Protein AF-A0A6J0IXQ5-F1 (afdb_monomer_lite)

InterPro domains:
  IPR001609 Myosin head, motor domain-like [PF00063] (2-123)
  IPR001609 Myosin head, motor domain-like [PS51456] (1-124)
  IPR027417 P-loop containing nucleoside triphosphate hydrolase [SSF52540] (2-123)

Structure (mmCIF, N/CA/C/O backbone):
data_AF-A0A6J0IXQ5-F1
#
_entry.id   AF-A0A6J0IXQ5-F1
#
loop_
_atom_site.group_PDB
_atom_site.id
_atom_site.type_symbol
_atom_site.label_atom_id
_atom_site.label_alt_id
_atom_site.label_comp_id
_atom_site.label_asym_id
_atom_site.label_entity_id
_atom_site.label_seq_id
_atom_site.pdbx_PDB_ins_code
_atom_site.Cartn_x
_atom_site.Cartn_y
_atom_site.Cartn_z
_atom_site.occupancy
_atom_site.B_iso_or_equiv
_atom_site.auth_seq_id
_atom_site.auth_comp_id
_atom_site.auth_asym_id
_atom_site.auth_atom_id
_atom_site.pdbx_PDB_model_num
ATOM 1 N N . MET A 1 1 ? 11.356 -9.118 -1.295 1.00 66.75 1 MET A N 1
ATOM 2 C CA . MET A 1 1 ? 9.932 -9.395 -1.578 1.00 66.75 1 MET A CA 1
ATOM 3 C C . MET A 1 1 ? 9.763 -9.655 -3.065 1.00 66.75 1 MET A C 1
ATOM 5 O O . MET A 1 1 ? 10.365 -8.923 -3.837 1.00 66.75 1 MET A O 1
ATOM 9 N N . GLY A 1 2 ? 9.024 -10.689 -3.474 1.00 87.31 2 GLY A N 1
ATOM 10 C CA . GLY A 1 2 ? 8.726 -10.933 -4.896 1.00 87.31 2 GLY A CA 1
ATOM 11 C C . GLY A 1 2 ? 7.488 -10.158 -5.361 1.00 87.31 2 GLY A C 1
ATOM 12 O O . GLY A 1 2 ? 6.635 -9.847 -4.532 1.00 87.31 2 GLY A O 1
ATOM 13 N N . ILE A 1 3 ? 7.371 -9.892 -6.668 1.00 95.31 3 ILE A N 1
ATOM 14 C CA . ILE A 1 3 ? 6.243 -9.156 -7.281 1.00 95.31 3 ILE A CA 1
ATOM 15 C C . ILE A 1 3 ? 4.897 -9.762 -6.851 1.00 95.31 3 ILE A C 1
ATOM 17 O O . ILE A 1 3 ? 4.049 -9.051 -6.325 1.00 95.31 3 ILE A O 1
ATOM 21 N N . TYR A 1 4 ? 4.741 -11.087 -6.943 1.00 96.50 4 TYR A N 1
ATOM 22 C CA . TYR A 1 4 ? 3.495 -11.765 -6.563 1.00 96.50 4 TYR A CA 1
ATOM 23 C C . TYR A 1 4 ? 3.143 -11.648 -5.080 1.00 96.50 4 TYR A C 1
ATOM 25 O O . TYR A 1 4 ? 1.966 -11.576 -4.743 1.00 96.50 4 TYR A O 1
ATOM 33 N N . LYS A 1 5 ? 4.141 -11.581 -4.187 1.00 96.56 5 LYS A N 1
ATOM 34 C CA . LYS A 1 5 ? 3.877 -11.352 -2.760 1.00 96.56 5 LYS A CA 1
ATOM 35 C C . LYS A 1 5 ? 3.314 -9.952 -2.520 1.00 96.56 5 LYS A C 1
ATOM 37 O O . LYS A 1 5 ? 2.385 -9.816 -1.737 1.00 96.56 5 LYS A O 1
ATOM 42 N N . LEU A 1 6 ? 3.840 -8.935 -3.208 1.00 96.50 6 LEU A N 1
ATOM 43 C CA . LEU A 1 6 ? 3.349 -7.558 -3.093 1.00 96.50 6 LEU A CA 1
ATOM 44 C C . LEU A 1 6 ? 1.937 -7.414 -3.670 1.00 96.50 6 LEU A C 1
ATOM 46 O O . LEU A 1 6 ? 1.073 -6.830 -3.024 1.00 96.50 6 LEU A O 1
ATOM 50 N N . THR A 1 7 ? 1.675 -8.004 -4.838 1.00 97.12 7 THR A N 1
ATOM 51 C CA . THR A 1 7 ? 0.325 -8.035 -5.419 1.00 97.12 7 THR A CA 1
ATOM 52 C C . THR A 1 7 ? -0.659 -8.779 -4.512 1.00 97.12 7 THR A C 1
ATOM 54 O O . THR A 1 7 ? -1.748 -8.279 -4.255 1.00 97.12 7 THR A O 1
ATOM 57 N N . GLY A 1 8 ? -0.267 -9.934 -3.964 1.00 97.44 8 GLY A N 1
ATOM 58 C CA . GLY A 1 8 ? -1.088 -10.686 -3.012 1.00 97.44 8 GLY A CA 1
ATOM 59 C C . GLY A 1 8 ? -1.360 -9.916 -1.717 1.00 97.44 8 GLY A C 1
ATOM 60 O O . GLY A 1 8 ? -2.482 -9.922 -1.223 1.00 97.44 8 GLY A O 1
ATOM 61 N N . ALA A 1 9 ? -0.369 -9.185 -1.196 1.00 97.44 9 ALA A N 1
ATOM 62 C CA . ALA A 1 9 ? -0.557 -8.334 -0.023 1.00 97.44 9 ALA A CA 1
ATOM 63 C C . ALA A 1 9 ? -1.597 -7.230 -0.270 1.00 97.44 9 ALA A C 1
ATOM 65 O O . ALA A 1 9 ? -2.424 -6.979 0.600 1.00 97.44 9 ALA A O 1
ATOM 66 N N . ILE A 1 10 ? -1.600 -6.618 -1.462 1.00 97.44 10 ILE A N 1
ATOM 67 C CA . ILE A 1 10 ? -2.613 -5.625 -1.856 1.00 97.44 10 ILE A CA 1
ATOM 68 C C . ILE A 1 10 ? -4.021 -6.238 -1.868 1.00 97.44 10 ILE A C 1
ATOM 70 O O . ILE A 1 10 ? -4.957 -5.601 -1.387 1.00 97.44 10 ILE A O 1
ATOM 74 N N . LEU A 1 11 ? -4.176 -7.469 -2.369 1.00 97.44 11 LEU A N 1
ATOM 75 C CA . LEU A 1 11 ? -5.469 -8.165 -2.345 1.00 97.44 11 LEU A CA 1
ATOM 76 C C . LEU A 1 11 ? -5.965 -8.370 -0.908 1.00 97.44 11 LEU A C 1
ATOM 78 O O . LEU A 1 11 ? -7.117 -8.066 -0.612 1.00 97.44 11 LEU A O 1
ATOM 82 N N . HIS A 1 12 ? -5.088 -8.812 -0.004 1.00 97.88 12 HIS A N 1
ATOM 83 C CA . HIS A 1 12 ? -5.444 -8.979 1.406 1.00 97.88 12 HIS A CA 1
ATOM 84 C C . HIS A 1 12 ? -5.725 -7.648 2.110 1.00 97.88 12 HIS A C 1
ATOM 86 O O . HIS A 1 12 ? -6.650 -7.594 2.914 1.00 97.88 12 HIS A O 1
ATOM 92 N N . TYR A 1 13 ? -5.019 -6.557 1.775 1.00 96.25 13 TYR A N 1
ATOM 93 C CA . TYR A 1 13 ? -5.352 -5.220 2.283 1.00 96.25 13 TYR A CA 1
ATOM 94 C C . TYR A 1 13 ? -6.801 -4.834 1.980 1.00 96.25 13 TYR A C 1
ATOM 96 O O . TYR A 1 13 ? -7.485 -4.332 2.869 1.00 96.25 13 TYR A O 1
ATOM 104 N N . GLY A 1 14 ? -7.293 -5.119 0.770 1.00 93.44 14 GLY A N 1
ATOM 105 C CA . GLY A 1 14 ? -8.683 -4.842 0.391 1.00 93.44 14 GLY A CA 1
ATOM 106 C C . GLY A 1 14 ? -9.730 -5.613 1.204 1.00 93.44 14 GLY A C 1
ATOM 107 O O . GLY A 1 14 ? -10.872 -5.173 1.285 1.00 93.44 14 GLY A O 1
ATOM 108 N N . ASN A 1 15 ? -9.341 -6.723 1.838 1.00 96.56 15 ASN A N 1
ATOM 109 C CA . ASN A 1 15 ? -10.242 -7.587 2.601 1.00 96.56 15 ASN A CA 1
ATOM 110 C C . ASN A 1 15 ? -10.170 -7.373 4.120 1.00 96.56 15 ASN A C 1
ATOM 112 O O . ASN A 1 15 ? -10.916 -8.027 4.854 1.00 96.56 15 ASN A O 1
ATOM 116 N N . ILE A 1 16 ? -9.296 -6.490 4.620 1.00 97.50 16 ILE A N 1
ATOM 117 C CA . ILE A 1 16 ? -9.234 -6.197 6.057 1.00 97.50 16 ILE A CA 1
ATOM 118 C C . ILE A 1 16 ? -10.506 -5.454 6.466 1.00 97.50 16 ILE A C 1
ATOM 120 O O . ILE A 1 16 ? -10.842 -4.405 5.912 1.00 97.50 16 ILE A O 1
ATOM 124 N N . LYS A 1 17 ? -11.201 -6.000 7.462 1.00 97.19 17 LYS A N 1
ATOM 125 C CA . LYS A 1 17 ? -12.446 -5.442 7.983 1.00 97.19 17 LYS A CA 1
ATOM 126 C C . LYS A 1 17 ? -12.198 -4.675 9.270 1.00 97.19 17 LYS A C 1
ATOM 128 O O . LYS A 1 17 ? -11.401 -5.079 10.117 1.00 97.19 17 LYS A O 1
ATOM 133 N N . PHE A 1 18 ? -12.928 -3.581 9.413 1.00 98.00 18 PHE A N 1
ATOM 134 C CA . PHE A 1 18 ? -12.930 -2.744 10.599 1.00 98.00 18 PHE A CA 1
ATOM 135 C C . PHE A 1 18 ? -14.370 -2.471 11.000 1.00 98.00 18 PHE A C 1
ATOM 137 O O . PHE A 1 18 ? -15.268 -2.442 10.159 1.00 98.00 18 PHE A O 1
ATOM 144 N N . LYS A 1 19 ? -14.582 -2.249 12.291 1.00 97.62 19 LYS A N 1
ATOM 145 C CA . LYS A 1 19 ? -15.874 -1.852 12.846 1.00 97.62 19 LYS A CA 1
ATOM 146 C C . LYS A 1 19 ? -15.696 -0.701 13.814 1.00 97.62 19 LYS A C 1
ATOM 148 O O . LYS A 1 19 ? -14.606 -0.468 14.330 1.00 97.62 19 LYS A O 1
ATOM 153 N N . GLN A 1 20 ? -16.775 0.028 14.050 1.00 97.62 20 GLN A N 1
ATOM 154 C CA . GLN A 1 20 ? -16.789 1.079 15.051 1.00 97.62 20 GLN A CA 1
ATOM 155 C C . GLN A 1 20 ? -16.862 0.451 16.444 1.00 97.62 20 GLN A C 1
ATOM 157 O O . GLN A 1 20 ? -17.668 -0.451 16.686 1.00 97.62 20 GLN A O 1
ATOM 162 N N . LYS A 1 21 ? -16.047 0.953 17.369 1.00 94.12 21 LYS A N 1
ATOM 163 C CA . LYS A 1 21 ? -16.118 0.564 18.773 1.00 94.12 21 LYS A CA 1
ATOM 164 C C . LYS A 1 21 ? -17.472 0.939 19.386 1.00 94.12 21 LYS A C 1
ATOM 166 O O . LYS A 1 21 ? -17.985 2.030 19.128 1.00 94.12 21 LYS A O 1
ATOM 171 N N . PRO A 1 22 ? -18.051 0.102 20.264 1.00 91.62 22 PRO A N 1
ATOM 172 C CA . PRO A 1 22 ? -19.289 0.452 20.946 1.00 91.62 22 PRO A CA 1
ATOM 173 C C . PRO A 1 22 ? -19.133 1.750 21.749 1.00 91.62 22 PRO A C 1
ATOM 175 O O . PRO A 1 22 ? -18.295 1.827 22.642 1.00 91.62 22 PRO A O 1
ATOM 178 N N . ARG A 1 23 ? -19.993 2.742 21.477 1.00 87.94 23 ARG A N 1
ATOM 179 C CA . ARG A 1 23 ? -20.042 4.049 22.173 1.00 87.94 23 ARG A CA 1
ATOM 180 C C . ARG A 1 23 ? -18.836 4.977 21.93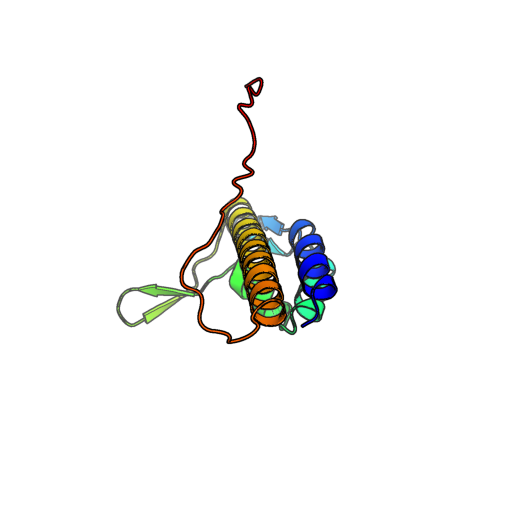9 1.00 87.94 23 ARG A C 1
ATOM 182 O O . ARG A 1 23 ? -18.743 5.999 22.611 1.00 87.94 23 ARG A O 1
ATOM 189 N N . GLU A 1 24 ? -17.960 4.674 20.983 1.00 91.75 24 GLU A N 1
ATOM 190 C CA . GLU A 1 24 ? -16.850 5.541 20.558 1.00 91.75 24 GLU A CA 1
ATOM 191 C C . GLU A 1 24 ? -16.900 5.751 19.035 1.00 91.75 24 GLU A C 1
ATOM 193 O O . GLU A 1 24 ? -17.449 4.930 18.311 1.00 91.75 24 GLU A O 1
ATOM 198 N N . GLU A 1 25 ? -16.309 6.825 18.505 1.00 93.06 25 GLU A N 1
ATOM 199 C CA . GLU A 1 25 ? -16.193 7.029 17.043 1.00 93.06 25 GLU A CA 1
ATOM 200 C C . GLU A 1 25 ? -15.025 6.253 16.410 1.00 93.06 25 GLU A C 1
ATOM 202 O O . GLU A 1 25 ? -14.862 6.227 15.190 1.00 93.06 25 GLU A O 1
ATOM 207 N N . GLN A 1 26 ? -14.187 5.629 17.237 1.00 95.94 26 GLN A N 1
ATOM 208 C CA . GLN A 1 26 ? -12.949 4.996 16.802 1.00 95.94 26 GLN A CA 1
ATOM 209 C C . GLN A 1 26 ? -13.190 3.625 16.170 1.00 95.94 26 GLN A C 1
ATOM 211 O O . GLN A 1 26 ? -14.061 2.864 16.593 1.00 95.94 26 GLN A O 1
ATOM 216 N N . ALA A 1 27 ? -12.360 3.290 15.190 1.00 97.69 27 ALA A N 1
ATOM 217 C CA . ALA A 1 27 ? -12.321 1.981 14.568 1.00 97.69 27 ALA A CA 1
ATOM 218 C C . ALA A 1 27 ? -11.550 0.961 15.417 1.00 97.69 27 ALA A C 1
ATOM 220 O O . ALA A 1 27 ? -10.533 1.269 16.045 1.00 97.69 27 ALA A O 1
ATOM 221 N N . GLU A 1 28 ? -11.978 -0.291 15.340 1.00 97.00 28 GLU A N 1
ATOM 222 C CA . GLU A 1 28 ? -11.230 -1.464 15.774 1.00 97.00 28 GLU A CA 1
ATOM 223 C C . GLU A 1 28 ? -11.234 -2.546 14.680 1.00 97.00 28 GLU A C 1
ATOM 225 O O . GLU A 1 28 ? -12.144 -2.570 13.844 1.00 97.00 28 GLU A O 1
ATOM 230 N N . PRO A 1 29 ? -10.225 -3.436 14.647 1.00 97.12 29 PRO A N 1
ATOM 231 C CA . PRO A 1 29 ? -10.213 -4.558 13.712 1.00 97.12 29 PRO A CA 1
ATOM 232 C C . PRO A 1 29 ? -11.422 -5.479 13.922 1.00 97.12 29 PRO A C 1
ATOM 234 O O . PRO A 1 29 ? -11.738 -5.853 15.053 1.00 97.12 29 PRO A O 1
ATOM 237 N N . ASP A 1 30 ? -12.067 -5.893 12.832 1.00 97.38 30 ASP A N 1
ATOM 238 C CA . ASP A 1 30 ? -13.137 -6.894 12.851 1.00 97.38 30 ASP A CA 1
ATOM 239 C C . ASP A 1 30 ? -12.610 -8.246 12.355 1.00 97.38 30 ASP A C 1
ATOM 241 O O . ASP A 1 30 ? -12.861 -8.684 11.232 1.00 97.38 30 ASP A O 1
ATOM 245 N N . GLY A 1 31 ? -11.796 -8.872 13.206 1.00 96.62 31 GLY A N 1
ATOM 246 C CA . GLY A 1 31 ? -10.972 -10.028 12.853 1.00 96.62 31 GLY A CA 1
ATOM 247 C C . GLY A 1 31 ? -9.578 -9.627 12.358 1.00 96.62 31 GLY A C 1
ATOM 248 O O . GLY A 1 31 ? -9.325 -8.474 12.010 1.00 96.62 31 GLY A O 1
ATOM 249 N N . THR A 1 32 ? -8.644 -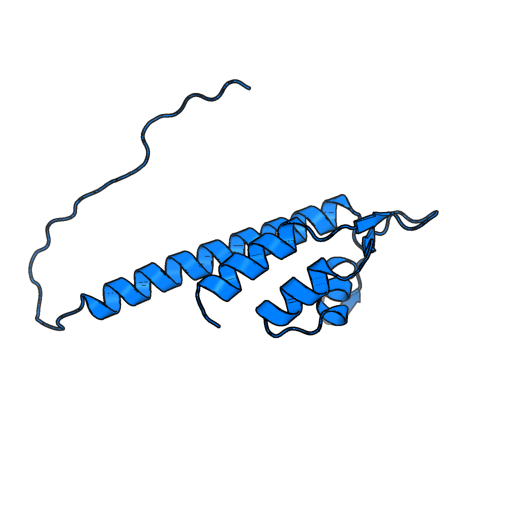10.580 12.364 1.00 97.25 32 THR A N 1
ATOM 250 C CA . THR A 1 32 ? -7.229 -10.320 12.032 1.00 97.25 32 THR A CA 1
ATOM 251 C C . THR A 1 32 ? -6.710 -11.143 10.864 1.00 97.25 32 THR A C 1
ATOM 253 O O . THR A 1 32 ? -5.652 -10.820 10.344 1.00 97.25 32 THR A O 1
ATOM 256 N N . GLU A 1 33 ? -7.447 -12.152 10.395 1.00 97.75 33 GLU A N 1
ATOM 257 C CA . GLU A 1 33 ? -6.939 -13.146 9.440 1.00 97.75 33 GLU A CA 1
ATOM 258 C C . GLU A 1 33 ? -6.357 -12.518 8.159 1.00 97.75 33 GLU A C 1
ATOM 260 O O . GLU A 1 33 ? -5.252 -12.854 7.732 1.00 97.75 33 GLU A O 1
ATOM 265 N N . GLU A 1 34 ? -7.065 -11.559 7.559 1.00 97.75 34 GLU A N 1
ATOM 266 C CA . GLU A 1 34 ? -6.597 -10.875 6.347 1.00 97.75 34 GLU A CA 1
ATOM 267 C C . GLU A 1 34 ? -5.428 -9.922 6.635 1.00 97.75 34 GLU A C 1
ATOM 269 O O . GLU A 1 34 ? -4.505 -9.811 5.826 1.00 97.75 34 GLU A O 1
ATOM 274 N N . ALA A 1 35 ? -5.408 -9.294 7.816 1.00 97.56 35 ALA A N 1
ATOM 275 C CA . ALA A 1 35 ? -4.277 -8.485 8.259 1.00 97.56 35 ALA A CA 1
ATOM 276 C C . ALA A 1 35 ? -3.031 -9.349 8.514 1.00 97.56 35 ALA A C 1
ATOM 278 O O . ALA A 1 35 ? -1.933 -8.946 8.138 1.00 97.56 35 ALA A O 1
ATOM 279 N N . ASP A 1 36 ? -3.199 -10.558 9.055 1.00 98.19 36 ASP A N 1
ATOM 280 C CA . ASP A 1 36 ? -2.129 -11.525 9.299 1.00 98.19 36 ASP A CA 1
ATOM 281 C C . ASP A 1 36 ? -1.516 -12.003 7.977 1.00 98.19 36 ASP A C 1
ATOM 283 O O . ASP A 1 36 ? -0.292 -12.001 7.822 1.00 98.19 36 ASP A O 1
ATOM 287 N N . LYS A 1 37 ? -2.354 -12.331 6.982 1.00 98.19 37 LYS A N 1
ATOM 288 C CA . LYS A 1 37 ? -1.903 -12.685 5.625 1.00 98.19 37 LYS A CA 1
ATOM 289 C C . LYS A 1 37 ? -1.170 -11.521 4.957 1.00 98.19 37 LYS A C 1
ATOM 291 O O . LYS A 1 37 ? -0.067 -11.711 4.438 1.00 98.19 37 LYS A O 1
ATOM 296 N N . ALA A 1 38 ? -1.737 -10.312 4.997 1.00 97.44 38 ALA A N 1
ATOM 297 C CA . ALA A 1 38 ? -1.107 -9.120 4.433 1.00 97.44 38 ALA A CA 1
ATOM 298 C C . ALA A 1 38 ? 0.241 -8.822 5.110 1.00 97.44 38 ALA A C 1
ATOM 300 O O . ALA A 1 38 ? 1.248 -8.628 4.430 1.00 97.44 38 ALA A O 1
ATOM 301 N N . ALA A 1 39 ? 0.290 -8.847 6.443 1.00 97.19 39 ALA A N 1
ATOM 302 C CA . ALA A 1 39 ? 1.498 -8.603 7.222 1.00 97.19 39 ALA A CA 1
ATOM 303 C C . ALA A 1 39 ? 2.571 -9.667 6.960 1.00 97.19 39 ALA A C 1
ATOM 305 O O . ALA A 1 39 ? 3.727 -9.311 6.735 1.00 97.19 39 ALA A O 1
ATOM 306 N N . TYR A 1 40 ? 2.201 -10.949 6.883 1.00 97.44 40 TYR A N 1
ATOM 307 C CA . TYR A 1 40 ? 3.120 -12.031 6.525 1.00 97.44 40 TYR A CA 1
ATOM 308 C C . TYR A 1 40 ? 3.746 -11.816 5.142 1.00 97.44 40 TYR A C 1
ATOM 310 O O . TYR A 1 40 ? 4.967 -11.906 4.979 1.00 97.44 40 TYR A O 1
ATOM 318 N N . LEU A 1 41 ? 2.925 -11.484 4.140 1.00 97.38 41 LEU A N 1
ATOM 319 C CA . LEU A 1 41 ? 3.410 -11.199 2.790 1.00 97.38 41 LEU A CA 1
ATOM 320 C C . LEU A 1 41 ? 4.264 -9.932 2.729 1.00 97.38 41 LEU A C 1
ATOM 322 O O . LEU A 1 41 ? 5.152 -9.866 1.883 1.00 97.38 41 LEU A O 1
ATOM 326 N N . MET A 1 42 ? 4.028 -8.965 3.618 1.00 95.31 42 MET A N 1
ATOM 327 C CA . MET A 1 42 ? 4.781 -7.712 3.720 1.00 95.31 42 MET A CA 1
ATOM 328 C C . MET A 1 42 ? 6.003 -7.799 4.646 1.00 95.31 42 MET A C 1
ATOM 330 O O . MET A 1 42 ? 6.827 -6.886 4.644 1.00 95.31 42 MET A O 1
ATOM 334 N N . GLY A 1 43 ? 6.172 -8.901 5.383 1.00 95.81 43 GLY A N 1
ATOM 335 C CA . GLY A 1 43 ? 7.239 -9.055 6.374 1.00 95.81 43 GLY A CA 1
ATOM 336 C C . GLY A 1 43 ? 7.090 -8.106 7.567 1.00 95.81 43 GLY A C 1
ATOM 337 O O . GLY A 1 43 ? 8.090 -7.618 8.087 1.00 95.81 43 GLY A O 1
ATOM 338 N N . LEU A 1 44 ? 5.852 -7.811 7.963 1.00 96.25 44 LEU A N 1
ATOM 339 C CA . LEU A 1 44 ? 5.496 -6.919 9.066 1.00 96.25 44 LEU A CA 1
ATOM 340 C C . LEU A 1 44 ? 4.889 -7.710 10.230 1.00 96.25 44 LEU A C 1
ATOM 342 O O . LEU A 1 44 ? 4.424 -8.836 10.063 1.00 96.25 44 LEU A O 1
ATOM 346 N N . ASN A 1 45 ? 4.841 -7.090 11.407 1.00 97.88 45 ASN A N 1
ATOM 347 C CA . ASN A 1 45 ? 4.016 -7.578 12.506 1.00 97.88 45 ASN A CA 1
ATOM 348 C C . ASN A 1 45 ? 2.553 -7.139 12.295 1.00 97.88 45 ASN A C 1
ATOM 350 O O . ASN A 1 45 ? 2.282 -5.964 12.048 1.00 97.88 45 ASN A O 1
ATOM 354 N N . SER A 1 46 ? 1.614 -8.082 12.392 1.00 97.12 46 SER A N 1
ATOM 355 C CA . SER A 1 46 ? 0.187 -7.822 12.154 1.00 97.12 46 SER A CA 1
ATOM 356 C C . SER A 1 46 ? -0.447 -6.909 13.208 1.00 97.12 46 SER A C 1
ATOM 358 O O . SER A 1 46 ? -1.186 -5.983 12.870 1.00 97.12 46 SER A O 1
ATOM 360 N N . ALA A 1 47 ? -0.101 -7.092 14.485 1.00 97.31 47 ALA A N 1
ATOM 361 C CA . ALA A 1 47 ? -0.611 -6.247 15.561 1.00 97.31 47 ALA A CA 1
ATOM 362 C C . ALA A 1 47 ? -0.122 -4.799 15.412 1.00 97.31 47 ALA A C 1
ATOM 364 O O . ALA A 1 47 ? -0.903 -3.864 15.591 1.00 97.31 47 ALA A O 1
ATOM 365 N N . ASP A 1 48 ? 1.140 -4.607 15.018 1.00 97.44 48 ASP A N 1
ATOM 366 C CA . ASP A 1 48 ? 1.684 -3.275 14.742 1.00 97.44 48 ASP A CA 1
ATOM 367 C C . ASP A 1 48 ? 1.031 -2.630 13.515 1.00 97.44 48 ASP A C 1
ATOM 369 O O . ASP A 1 48 ? 0.745 -1.434 13.543 1.00 97.44 48 ASP A O 1
ATOM 373 N N . LEU A 1 49 ? 0.746 -3.408 12.463 1.00 97.12 49 LEU A N 1
ATOM 374 C CA . LEU A 1 49 ? 0.011 -2.935 11.288 1.00 97.12 49 LEU A CA 1
ATOM 375 C C . LEU A 1 49 ? -1.387 -2.435 11.678 1.00 97.12 49 LEU A C 1
ATOM 377 O O . LEU A 1 49 ? -1.736 -1.294 11.379 1.00 97.12 49 LEU A O 1
ATOM 381 N N . LEU A 1 50 ? -2.170 -3.257 12.379 1.00 97.56 50 LEU A N 1
ATOM 382 C CA . LEU A 1 50 ? -3.522 -2.902 12.820 1.00 97.56 50 LEU A CA 1
ATOM 383 C C . LEU A 1 50 ? -3.510 -1.695 13.764 1.00 97.56 50 LEU A C 1
ATOM 385 O O . LEU A 1 50 ? -4.314 -0.773 13.615 1.00 97.56 50 LEU A O 1
ATOM 389 N N . LYS A 1 51 ? -2.551 -1.649 14.695 1.00 96.75 51 LYS A N 1
ATOM 390 C CA . LYS A 1 51 ? -2.365 -0.505 15.590 1.00 96.75 51 LYS A CA 1
ATOM 391 C C . LYS A 1 51 ? -2.017 0.764 14.818 1.00 96.75 51 LYS A C 1
ATOM 393 O O . LYS A 1 51 ? -2.571 1.812 15.123 1.00 96.75 51 LYS A O 1
ATOM 398 N N . ALA A 1 52 ? -1.127 0.689 13.833 1.00 96.69 52 ALA A N 1
ATOM 399 C CA . ALA A 1 52 ? -0.739 1.844 13.028 1.00 96.69 52 ALA A CA 1
ATOM 400 C C . ALA A 1 52 ? -1.890 2.371 12.159 1.00 96.69 52 ALA A C 1
ATOM 402 O O . ALA A 1 52 ? -1.954 3.574 11.917 1.00 96.69 52 ALA A O 1
ATOM 403 N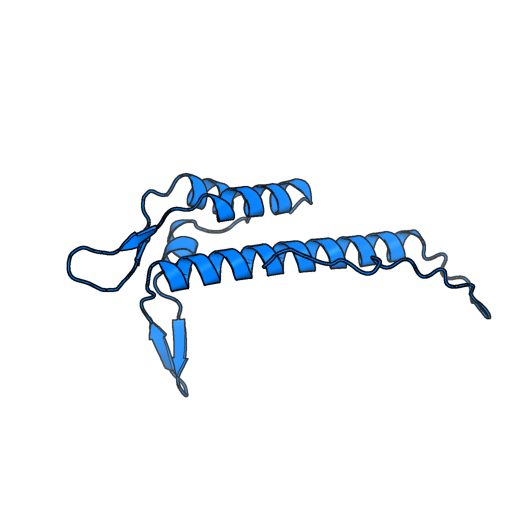 N . LEU A 1 53 ? -2.797 1.491 11.721 1.00 97.00 53 LEU A N 1
ATOM 404 C CA . LEU A 1 53 ? -3.989 1.856 10.959 1.00 97.00 53 LEU A CA 1
ATOM 405 C C . LEU A 1 53 ? -5.048 2.542 11.835 1.00 97.00 53 LEU A C 1
ATOM 407 O O . LEU A 1 53 ? -5.495 3.635 11.495 1.00 97.00 53 LEU A O 1
ATOM 411 N N . CYS A 1 54 ? -5.416 1.949 12.975 1.00 97.44 54 CYS A N 1
ATOM 412 C CA . CYS A 1 54 ? -6.453 2.512 13.850 1.00 97.44 54 CYS A CA 1
ATOM 413 C C . CYS A 1 54 ? -5.950 3.682 14.714 1.00 97.44 54 CYS A C 1
ATOM 415 O O . CYS A 1 54 ? -6.723 4.576 15.058 1.00 97.44 54 CYS A O 1
ATOM 417 N N . TYR A 1 55 ? -4.661 3.678 15.067 1.00 97.00 55 TYR A N 1
ATOM 418 C CA . TYR A 1 55 ? -4.019 4.633 15.976 1.00 97.00 55 TYR A CA 1
ATOM 419 C C . TYR A 1 55 ? -2.657 5.113 15.443 1.00 97.00 55 TYR A C 1
ATOM 421 O O . TYR A 1 55 ? -1.620 4.896 16.086 1.00 97.00 55 TYR A O 1
ATOM 429 N N . PRO A 1 56 ? -2.613 5.778 14.276 1.00 96.88 56 PRO A N 1
ATOM 430 C CA . PRO A 1 56 ? -1.384 6.353 13.757 1.00 96.88 56 PRO A CA 1
ATOM 431 C C . PRO A 1 56 ? -0.772 7.358 14.738 1.00 96.88 56 PRO A C 1
ATOM 433 O O . PRO A 1 56 ? -1.460 8.121 15.425 1.00 96.88 56 PRO A O 1
ATOM 436 N N . ARG A 1 57 ? 0.562 7.380 14.769 1.00 95.50 57 ARG A N 1
ATOM 437 C CA . ARG A 1 57 ? 1.338 8.388 15.495 1.00 95.50 57 ARG A CA 1
ATOM 438 C C . ARG A 1 57 ? 1.492 9.624 14.620 1.00 95.50 57 ARG A C 1
ATOM 440 O O . ARG A 1 57 ? 2.140 9.563 13.579 1.00 95.50 57 ARG A O 1
ATOM 447 N N . VAL A 1 58 ? 0.944 10.745 15.066 1.00 94.44 58 VAL A N 1
ATOM 448 C CA . VAL A 1 58 ? 1.055 12.037 14.383 1.00 94.44 58 VAL A CA 1
ATOM 449 C C . VAL A 1 58 ? 2.059 12.901 15.131 1.00 94.44 58 VAL A C 1
ATOM 451 O O . VAL A 1 58 ? 1.995 13.013 16.356 1.00 94.44 58 VAL A O 1
ATOM 454 N N . LYS A 1 59 ? 3.005 13.496 14.402 1.00 95.44 59 LYS A N 1
ATOM 455 C CA . LYS A 1 59 ? 3.971 14.432 14.979 1.00 95.44 59 LYS A CA 1
ATOM 456 C C . LYS A 1 59 ? 3.310 15.797 15.170 1.00 95.44 59 LYS A C 1
ATOM 458 O O . LYS A 1 59 ? 2.810 16.368 14.204 1.00 95.44 59 LYS A O 1
ATOM 463 N N . VAL A 1 60 ? 3.338 16.321 16.390 1.00 94.25 60 VAL A N 1
ATOM 464 C CA . VAL A 1 60 ? 2.824 17.648 16.747 1.00 94.25 60 VAL A CA 1
ATOM 465 C C . VAL A 1 60 ? 3.949 18.403 17.447 1.00 94.25 60 VAL A C 1
ATOM 467 O O . VAL A 1 60 ? 4.350 18.061 18.557 1.00 94.25 60 VAL A O 1
ATOM 470 N N . GLY A 1 61 ? 4.527 19.393 16.762 1.00 94.38 61 G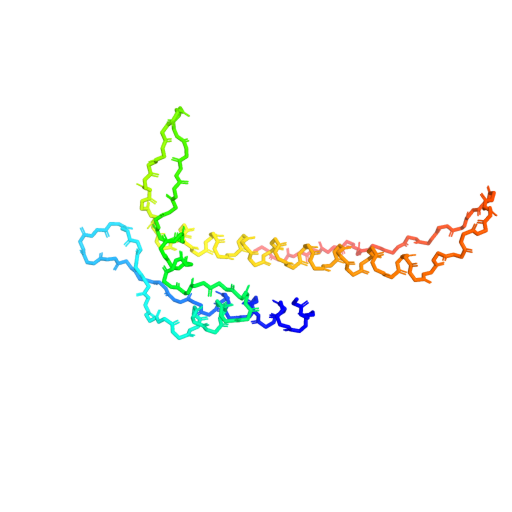LY A N 1
ATOM 471 C CA . GLY A 1 61 ? 5.757 20.041 17.221 1.00 94.38 61 GLY A CA 1
ATOM 472 C C . GLY A 1 61 ? 6.900 19.028 17.364 1.00 94.38 61 GLY A C 1
ATOM 473 O O . GLY A 1 61 ? 7.303 18.397 16.384 1.00 94.38 61 GLY A O 1
ATOM 474 N N . ASN A 1 62 ? 7.404 18.861 18.589 1.00 95.06 62 ASN A N 1
ATOM 475 C CA . ASN A 1 62 ? 8.478 17.916 18.915 1.00 95.06 62 ASN A CA 1
ATOM 476 C C . ASN A 1 62 ? 7.985 16.565 19.457 1.00 95.06 62 ASN A C 1
ATOM 478 O O . ASN A 1 62 ? 8.801 15.670 19.671 1.00 95.06 62 ASN A O 1
ATOM 482 N N . GLU A 1 63 ? 6.677 16.386 19.642 1.00 95.25 63 GLU A N 1
ATOM 483 C CA . GLU A 1 63 ? 6.099 15.183 20.244 1.00 95.25 63 GLU A CA 1
ATOM 484 C C . GLU A 1 63 ? 5.333 14.335 19.224 1.00 95.25 63 GLU A C 1
ATOM 486 O O . GLU A 1 63 ? 4.973 14.795 18.139 1.00 95.25 63 GLU A O 1
ATOM 491 N N . TYR A 1 64 ? 5.085 13.071 19.573 1.00 94.62 64 TYR A N 1
ATOM 492 C CA . TYR A 1 64 ? 4.215 12.177 18.811 1.00 94.62 64 TYR A CA 1
ATOM 493 C C . TYR A 1 64 ? 3.005 11.803 19.647 1.00 94.62 64 TYR A C 1
ATOM 495 O O . TYR A 1 64 ? 3.154 11.248 20.734 1.00 94.62 64 TYR A O 1
ATOM 503 N N . VAL A 1 65 ? 1.822 12.013 19.088 1.00 94.94 65 VAL A N 1
ATOM 504 C CA . VAL A 1 65 ? 0.550 11.696 19.736 1.00 94.94 65 VAL A CA 1
ATOM 505 C C . VAL A 1 65 ? -0.146 10.586 18.957 1.00 94.94 65 VAL A 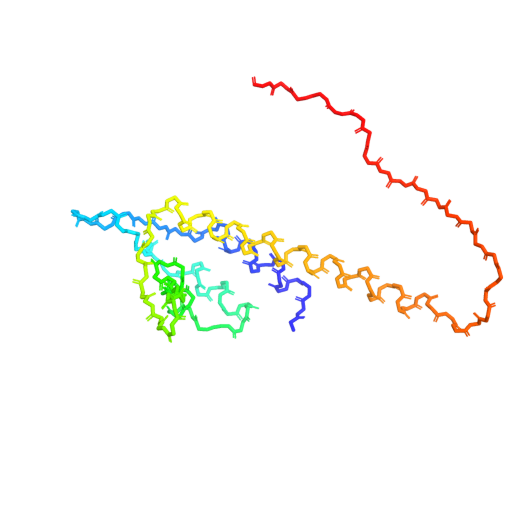C 1
ATOM 507 O O . VAL A 1 65 ? -0.099 10.554 17.726 1.00 94.94 65 VAL A O 1
ATOM 510 N N . LEU A 1 66 ? -0.772 9.649 19.671 1.00 94.81 66 LEU A N 1
ATOM 511 C CA . LEU A 1 66 ? -1.632 8.638 19.060 1.00 94.81 66 LEU A CA 1
ATOM 512 C C . LEU A 1 66 ? -2.980 9.267 18.724 1.00 94.81 66 LEU A C 1
ATOM 514 O O . LEU A 1 66 ? -3.648 9.808 19.604 1.00 94.81 66 LEU A O 1
ATOM 518 N N . LYS A 1 67 ? -3.386 9.178 17.459 1.00 94.94 67 LYS A N 1
ATOM 519 C CA . LYS A 1 67 ? -4.671 9.697 16.991 1.00 94.94 67 LYS A CA 1
ATOM 520 C C . LYS A 1 67 ? -5.561 8.543 16.549 1.00 94.94 67 LYS A C 1
ATOM 522 O O . LYS A 1 67 ? -5.273 7.927 15.529 1.00 94.94 67 LYS A O 1
ATOM 527 N N . GLY A 1 68 ? -6.645 8.290 17.282 1.00 95.88 68 GLY A N 1
ATOM 528 C CA . GLY A 1 68 ? -7.682 7.346 16.855 1.00 95.88 68 GLY A CA 1
ATOM 529 C C . GLY A 1 68 ? -8.335 7.781 15.539 1.00 95.88 68 GLY A C 1
ATOM 530 O O . GLY A 1 68 ? -8.514 8.978 15.307 1.00 95.88 68 GLY A O 1
ATOM 531 N N . GLN A 1 69 ? -8.656 6.814 14.683 1.00 97.75 69 GLN A N 1
ATOM 532 C CA . GLN A 1 69 ? -9.318 7.025 13.392 1.00 97.75 69 GLN A CA 1
ATOM 533 C C . GLN A 1 69 ? -10.735 6.451 13.407 1.00 97.75 69 GLN A C 1
ATOM 535 O O . GLN A 1 69 ? -10.990 5.468 14.102 1.00 97.75 69 GLN A O 1
ATOM 540 N N . THR A 1 70 ? -11.636 7.022 12.611 1.00 98.25 70 THR A N 1
ATOM 541 C CA . THR A 1 70 ? -12.937 6.411 12.299 1.00 98.25 70 THR A CA 1
ATOM 542 C C . THR A 1 70 ? -12.778 5.266 11.294 1.00 98.25 70 THR A C 1
ATOM 544 O O . THR A 1 70 ? -11.740 5.142 10.642 1.00 98.25 70 THR A O 1
ATOM 547 N N . VAL A 1 71 ? -13.804 4.423 11.132 1.00 97.88 71 VAL A N 1
ATOM 548 C CA . VAL A 1 71 ? -13.775 3.285 10.187 1.00 97.88 71 VAL A CA 1
ATOM 549 C C . VAL A 1 71 ? -13.471 3.749 8.759 1.00 97.88 71 VAL A C 1
ATOM 551 O O . VAL A 1 71 ? -12.584 3.199 8.105 1.00 97.88 71 VAL A O 1
ATOM 554 N N . ASP A 1 72 ? -14.119 4.824 8.311 1.00 97.69 72 ASP A N 1
ATOM 555 C CA . ASP A 1 72 ? -13.899 5.393 6.978 1.00 97.69 72 ASP A CA 1
ATOM 556 C C . ASP A 1 72 ? -12.461 5.888 6.788 1.00 97.69 72 ASP A C 1
ATOM 558 O O . ASP A 1 72 ? -11.842 5.637 5.753 1.00 97.69 72 ASP A O 1
ATOM 562 N N . GLN A 1 73 ? -11.893 6.549 7.802 1.00 98.00 73 GLN A N 1
ATOM 563 C CA . GLN A 1 73 ? -10.504 7.015 7.768 1.00 98.00 73 GLN A CA 1
ATOM 564 C C . GLN A 1 73 ? -9.519 5.845 7.670 1.00 98.00 73 GLN A C 1
ATOM 566 O O . GLN A 1 73 ? -8.549 5.918 6.911 1.00 98.00 73 GLN A O 1
ATOM 571 N N . VAL A 1 74 ? -9.779 4.745 8.385 1.00 97.94 74 VAL A N 1
ATOM 572 C CA . VAL A 1 74 ? -8.956 3.534 8.284 1.00 97.94 74 VAL A CA 1
ATOM 573 C C . VAL A 1 74 ? -9.047 2.924 6.883 1.00 97.94 74 VAL A C 1
ATOM 575 O O . VAL A 1 74 ? -8.012 2.624 6.288 1.00 97.94 74 VAL A O 1
ATOM 578 N N . HIS A 1 75 ? -10.243 2.805 6.301 1.00 97.62 75 HIS A N 1
ATOM 579 C CA . HIS A 1 75 ? -10.402 2.291 4.934 1.00 97.62 75 HIS A CA 1
ATOM 580 C C . HIS A 1 75 ? -9.713 3.168 3.880 1.00 97.62 75 HIS A C 1
ATOM 582 O O . HIS A 1 75 ? -9.089 2.649 2.945 1.00 97.62 75 HIS A O 1
ATOM 588 N N . GLN A 1 76 ? -9.758 4.492 4.043 1.00 97.75 76 GLN A N 1
ATOM 589 C CA . GLN A 1 76 ? -9.006 5.419 3.197 1.00 97.75 76 GLN A CA 1
ATOM 590 C C . GLN A 1 76 ? -7.493 5.209 3.340 1.00 97.75 76 GLN A C 1
ATOM 592 O O . GLN A 1 76 ? -6.790 5.159 2.329 1.00 97.75 76 GLN A O 1
ATOM 597 N N . ALA A 1 77 ? -6.988 5.025 4.564 1.00 97.12 77 ALA A N 1
ATOM 598 C CA . ALA A 1 77 ? -5.573 4.758 4.814 1.00 97.12 77 ALA A CA 1
ATOM 599 C C . ALA A 1 77 ? -5.112 3.432 4.185 1.00 97.12 77 ALA A C 1
ATOM 601 O O . ALA A 1 77 ? -4.088 3.402 3.501 1.00 97.12 77 ALA A O 1
ATOM 602 N N . VAL A 1 78 ? -5.890 2.356 4.338 1.00 97.56 78 VAL A N 1
ATOM 603 C CA . VAL A 1 78 ? -5.624 1.056 3.695 1.00 97.56 78 VAL A CA 1
ATOM 604 C C . VAL A 1 78 ? -5.587 1.201 2.172 1.00 97.56 78 VAL A C 1
ATOM 606 O O . VAL A 1 78 ? -4.642 0.742 1.528 1.00 97.56 78 VAL A O 1
ATOM 609 N N . SER A 1 79 ? -6.559 1.911 1.595 1.00 96.56 79 SER A N 1
ATOM 610 C CA . SER A 1 79 ? -6.615 2.177 0.152 1.00 96.56 79 SER A CA 1
ATOM 611 C C . SER A 1 79 ? -5.411 2.988 -0.334 1.00 96.56 79 SER A C 1
ATOM 613 O O . SER A 1 79 ? -4.849 2.701 -1.392 1.00 96.56 79 SER A O 1
ATOM 615 N N . ALA A 1 80 ? -4.982 3.991 0.434 1.00 97.50 80 ALA A N 1
ATOM 616 C CA . ALA A 1 80 ? -3.808 4.796 0.117 1.00 97.50 80 ALA A CA 1
ATOM 617 C C . ALA A 1 80 ? -2.517 3.963 0.156 1.00 97.50 80 ALA A C 1
ATOM 619 O O . ALA A 1 80 ? -1.681 4.082 -0.742 1.00 97.50 80 ALA A O 1
ATOM 620 N N . ILE A 1 81 ? -2.371 3.076 1.147 1.00 95.88 81 ILE A N 1
ATOM 621 C CA . ILE A 1 81 ? -1.236 2.148 1.233 1.00 95.88 81 ILE A CA 1
ATOM 622 C C . ILE A 1 81 ? -1.234 1.205 0.028 1.00 95.88 81 ILE A C 1
ATOM 624 O O . ILE A 1 81 ? -0.206 1.081 -0.634 1.00 95.88 81 ILE A O 1
ATOM 628 N N . ALA A 1 82 ? -2.375 0.594 -0.302 1.00 97.12 82 ALA A N 1
ATOM 629 C CA . ALA A 1 82 ? -2.506 -0.296 -1.454 1.00 97.12 82 ALA A CA 1
ATOM 630 C C . ALA A 1 82 ? -2.091 0.392 -2.768 1.00 97.12 82 ALA A C 1
ATOM 632 O O . ALA A 1 82 ? -1.259 -0.140 -3.507 1.00 97.12 82 ALA A O 1
ATOM 633 N N . LYS A 1 83 ? -2.594 1.612 -3.016 1.00 97.75 83 LYS A N 1
ATOM 634 C CA . LYS A 1 83 ? -2.212 2.432 -4.179 1.00 97.75 83 LYS A CA 1
ATOM 635 C C . LYS A 1 83 ? -0.710 2.724 -4.198 1.00 97.75 83 LYS A C 1
ATOM 637 O O . LYS A 1 83 ? -0.067 2.510 -5.221 1.00 97.75 83 LYS A O 1
ATOM 642 N N . SER A 1 84 ? -0.136 3.135 -3.064 1.00 97.81 84 SER A N 1
ATOM 643 C CA . SER A 1 84 ? 1.296 3.445 -2.968 1.00 97.81 84 SER A CA 1
ATOM 644 C C . SER A 1 84 ? 2.184 2.220 -3.204 1.00 97.81 84 SER A C 1
ATOM 646 O O . SER A 1 84 ? 3.222 2.325 -3.859 1.00 97.81 84 SER A O 1
ATOM 648 N N . VAL A 1 85 ? 1.796 1.045 -2.695 1.00 96.62 85 VAL A N 1
ATOM 649 C CA . VAL A 1 85 ? 2.532 -0.206 -2.934 1.00 96.62 85 VAL A CA 1
ATOM 650 C C . VAL A 1 85 ? 2.489 -0.570 -4.417 1.00 96.62 85 VAL A C 1
ATOM 652 O O . VAL A 1 85 ? 3.534 -0.893 -4.982 1.00 96.62 85 VAL A O 1
ATOM 655 N N . TYR A 1 86 ? 1.319 -0.480 -5.058 1.00 97.38 86 TYR A N 1
ATOM 656 C CA . TYR A 1 86 ? 1.172 -0.783 -6.482 1.00 97.38 86 TYR A CA 1
ATOM 657 C C . TYR A 1 86 ? 1.977 0.178 -7.365 1.00 97.38 86 TYR A C 1
ATOM 659 O O . TYR A 1 86 ? 2.740 -0.266 -8.220 1.00 97.38 86 TYR A O 1
ATOM 667 N N . GLU A 1 87 ? 1.872 1.485 -7.119 1.00 97.81 87 GLU A N 1
ATOM 668 C CA . GLU A 1 87 ? 2.627 2.513 -7.841 1.00 97.81 87 GLU A CA 1
ATOM 669 C C . GLU A 1 87 ? 4.138 2.260 -7.750 1.00 97.81 87 GLU A C 1
ATOM 671 O O . GLU A 1 87 ? 4.835 2.199 -8.765 1.00 97.81 87 GLU A O 1
ATOM 676 N N . LYS A 1 88 ? 4.654 2.031 -6.536 1.00 97.69 88 LYS A N 1
ATOM 677 C CA . LYS A 1 88 ? 6.081 1.752 -6.321 1.00 97.69 88 LYS A CA 1
ATOM 678 C C . LYS A 1 88 ? 6.522 0.447 -6.975 1.00 97.69 88 LYS A C 1
ATOM 680 O O . LYS A 1 88 ? 7.639 0.382 -7.486 1.00 97.69 88 LYS A O 1
ATOM 685 N N . LEU A 1 89 ? 5.671 -0.580 -6.977 1.00 97.31 89 LEU A N 1
ATOM 686 C CA . LEU A 1 89 ? 5.934 -1.840 -7.671 1.00 97.31 89 LEU A CA 1
ATOM 687 C C . LEU A 1 89 ? 6.033 -1.628 -9.186 1.00 97.31 89 LEU A C 1
ATOM 689 O O . LEU A 1 89 ? 6.982 -2.110 -9.807 1.00 97.31 89 LEU A O 1
ATOM 693 N N . PHE A 1 90 ? 5.097 -0.877 -9.766 1.00 97.50 90 PHE A N 1
ATOM 694 C CA . PHE A 1 90 ? 5.079 -0.563 -11.190 1.00 97.50 90 PHE A CA 1
ATOM 695 C C . PHE A 1 90 ? 6.313 0.248 -11.608 1.00 97.50 90 PHE A C 1
ATOM 697 O O . PHE A 1 90 ? 7.039 -0.152 -12.519 1.00 97.50 90 PHE A O 1
ATOM 704 N N . LEU A 1 91 ? 6.629 1.326 -10.882 1.00 97.56 91 LEU A N 1
ATOM 705 C CA . LEU A 1 91 ? 7.839 2.122 -11.119 1.00 97.56 91 LEU A CA 1
ATOM 706 C C . LEU A 1 91 ? 9.108 1.274 -10.988 1.00 97.56 91 LEU A C 1
ATOM 708 O O . LEU A 1 91 ? 10.028 1.387 -11.801 1.00 97.56 91 LEU A O 1
ATOM 712 N N . TRP A 1 92 ? 9.158 0.385 -9.993 1.00 97.44 92 TRP A N 1
ATOM 713 C CA . TRP A 1 92 ? 10.270 -0.545 -9.838 1.00 97.44 92 TRP A CA 1
ATOM 714 C C . TRP A 1 92 ? 10.403 -1.474 -11.046 1.00 97.44 92 TRP A C 1
ATOM 716 O O . TRP A 1 92 ? 11.514 -1.646 -11.545 1.00 97.44 92 TRP A O 1
ATOM 726 N N . MET A 1 93 ? 9.303 -2.022 -11.567 1.00 97.56 93 MET A N 1
ATOM 727 C CA . MET A 1 93 ? 9.330 -2.841 -12.782 1.00 97.56 93 MET A CA 1
ATOM 728 C C . MET A 1 93 ? 9.876 -2.066 -13.982 1.00 97.56 93 MET A C 1
ATOM 730 O O . MET A 1 93 ? 10.780 -2.567 -14.650 1.00 97.56 93 MET A O 1
ATOM 734 N N . VAL A 1 94 ? 9.409 -0.834 -14.210 1.00 97.81 94 VAL A N 1
ATOM 735 C CA . VAL A 1 94 ? 9.910 0.035 -15.291 1.00 97.81 94 VAL A CA 1
ATOM 736 C C . VAL A 1 94 ? 11.420 0.247 -15.161 1.00 97.81 94 VAL A C 1
ATOM 738 O O . VAL A 1 94 ? 12.166 0.011 -16.111 1.00 97.81 94 VAL A O 1
ATOM 741 N N . MET A 1 95 ? 11.907 0.599 -13.967 1.00 97.56 95 MET A N 1
ATOM 742 C CA . MET A 1 95 ? 13.345 0.762 -13.721 1.00 97.56 95 MET A CA 1
ATOM 743 C C . MET A 1 95 ? 14.134 -0.531 -13.966 1.00 97.56 95 MET A C 1
ATOM 745 O O . MET A 1 95 ? 15.238 -0.494 -14.511 1.00 97.56 95 MET A O 1
ATOM 749 N N . ARG A 1 96 ? 13.591 -1.687 -13.564 1.00 97.50 96 ARG A N 1
ATOM 750 C CA . ARG A 1 96 ? 14.237 -2.992 -13.767 1.00 97.50 96 ARG A CA 1
ATOM 751 C C . ARG A 1 96 ? 14.324 -3.364 -15.242 1.00 97.50 96 ARG A C 1
ATOM 753 O O . ARG A 1 96 ? 15.380 -3.838 -15.652 1.00 97.50 96 ARG A O 1
ATOM 760 N N . ILE A 1 97 ? 13.263 -3.133 -16.011 1.00 97.81 97 ILE A N 1
ATOM 761 C CA . ILE A 1 97 ? 13.230 -3.373 -17.459 1.00 97.81 97 ILE A CA 1
ATOM 762 C C . ILE A 1 97 ? 14.225 -2.447 -18.159 1.00 97.81 97 ILE A C 1
ATOM 764 O O . ILE A 1 97 ? 15.096 -2.929 -18.878 1.00 97.81 97 ILE A O 1
ATOM 768 N N . ASN A 1 98 ? 14.188 -1.145 -17.865 1.00 96.88 98 ASN A N 1
ATOM 769 C CA . ASN A 1 98 ? 15.121 -0.174 -18.441 1.00 96.88 98 ASN A CA 1
ATOM 770 C C . ASN A 1 98 ? 16.580 -0.541 -18.161 1.00 96.88 98 ASN A C 1
ATOM 772 O O . ASN A 1 98 ? 17.418 -0.459 -19.053 1.00 96.88 98 ASN A O 1
ATOM 776 N N . LYS A 1 99 ? 16.885 -1.017 -16.946 1.00 97.06 99 LYS A N 1
ATOM 777 C CA . LYS A 1 99 ? 18.228 -1.494 -16.597 1.00 97.06 99 LYS A CA 1
ATOM 778 C C . LYS A 1 99 ? 18.656 -2.728 -17.400 1.00 97.06 99 LYS A C 1
ATOM 780 O O . LYS A 1 99 ? 19.844 -2.877 -17.654 1.00 97.06 99 LYS A O 1
ATOM 785 N N . GLN A 1 100 ? 17.733 -3.619 -17.760 1.00 97.25 100 GLN A N 1
ATOM 786 C CA . GLN A 1 100 ? 18.047 -4.786 -18.598 1.00 97.25 100 GLN A CA 1
ATOM 787 C C . GLN A 1 100 ? 18.219 -4.424 -20.076 1.00 97.25 100 GLN A C 1
ATOM 789 O O . GLN A 1 100 ? 19.009 -5.055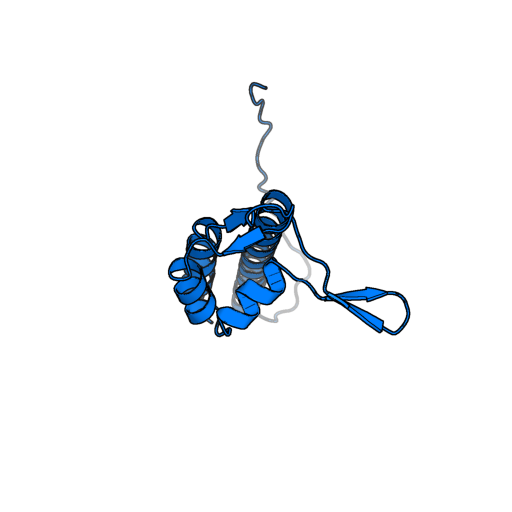 -20.766 1.00 97.25 100 GLN A O 1
ATOM 794 N N . LEU A 1 101 ? 17.508 -3.401 -20.553 1.00 96.56 101 LEU A N 1
ATOM 795 C CA . LEU A 1 101 ? 17.619 -2.902 -21.926 1.00 96.56 101 LEU A CA 1
ATOM 796 C C . LEU A 1 101 ? 18.800 -1.933 -22.126 1.00 96.56 101 LEU A C 1
ATOM 798 O O . LEU A 1 101 ? 19.101 -1.537 -23.255 1.00 96.56 101 LEU A O 1
ATOM 802 N N . ASP A 1 102 ? 19.464 -1.508 -21.049 1.00 95.25 102 ASP A N 1
ATOM 803 C CA . ASP A 1 102 ? 20.619 -0.622 -21.130 1.00 95.25 102 ASP A CA 1
ATOM 804 C C . ASP A 1 102 ? 21.876 -1.374 -21.597 1.00 95.25 102 ASP A C 1
ATOM 806 O O . ASP A 1 102 ? 22.416 -2.239 -20.909 1.00 95.25 102 ASP A O 1
ATOM 810 N N . THR A 1 103 ? 22.364 -0.998 -22.778 1.00 95.31 103 THR A N 1
ATOM 811 C CA . THR A 1 103 ? 23.556 -1.566 -23.417 1.00 95.31 103 THR A CA 1
ATOM 812 C C . THR A 1 103 ? 24.834 -0.774 -23.130 1.00 95.31 103 THR A C 1
ATOM 814 O O . THR A 1 103 ? 25.902 -1.183 -23.578 1.00 95.31 103 THR A O 1
ATOM 817 N N . LYS A 1 104 ? 24.758 0.353 -22.399 1.00 92.31 104 LYS A N 1
ATOM 818 C CA . LYS A 1 104 ? 25.880 1.261 -22.069 1.00 92.31 104 LYS A CA 1
ATOM 819 C C . LYS A 1 104 ? 26.642 1.871 -23.256 1.00 92.31 104 LYS A C 1
ATOM 821 O O . LYS A 1 104 ? 27.643 2.555 -23.049 1.00 92.31 104 LYS A O 1
ATOM 826 N N . LEU A 1 105 ? 26.193 1.648 -24.489 1.00 93.88 105 LEU A N 1
ATOM 827 C CA . LEU A 1 105 ? 26.765 2.282 -25.675 1.00 93.88 105 LEU A CA 1
ATOM 828 C C . LEU A 1 105 ? 26.355 3.763 -25.735 1.00 93.88 105 LEU A C 1
ATOM 830 O O . LEU A 1 105 ? 25.225 4.088 -25.358 1.00 93.88 105 LEU A O 1
ATOM 834 N N . PRO A 1 106 ? 27.222 4.663 -26.232 1.00 92.69 106 PRO A N 1
ATOM 835 C CA . PRO A 1 106 ? 26.853 6.058 -26.441 1.00 92.69 106 PRO A CA 1
ATOM 836 C C . PRO A 1 106 ? 25.709 6.162 -27.460 1.00 92.69 106 PRO A C 1
ATOM 838 O O . PRO A 1 106 ? 25.747 5.538 -28.520 1.00 92.69 106 PRO A O 1
ATOM 841 N N . ARG A 1 107 ? 24.684 6.957 -27.138 1.00 92.19 107 ARG A N 1
ATOM 842 C CA . ARG A 1 107 ? 23.494 7.176 -27.978 1.00 92.19 107 ARG A CA 1
ATOM 843 C C . ARG A 1 107 ? 23.419 8.651 -28.364 1.00 92.19 107 ARG A C 1
ATOM 845 O O . ARG A 1 107 ? 23.444 9.503 -27.483 1.00 92.19 107 ARG A O 1
ATOM 852 N N . GLN A 1 108 ? 23.330 8.945 -29.661 1.00 93.31 108 GLN A N 1
ATOM 853 C CA . GLN A 1 108 ? 23.227 10.320 -30.180 1.00 93.31 108 GLN A CA 1
ATOM 854 C C . GLN A 1 108 ? 21.783 10.727 -30.508 1.00 93.31 108 GLN A C 1
ATOM 856 O O . GLN A 1 108 ? 21.432 11.898 -30.401 1.00 93.31 108 GLN A O 1
ATOM 861 N N . HIS A 1 109 ? 20.934 9.760 -30.867 1.00 95.25 109 HIS A N 1
ATOM 862 C CA . HIS A 1 109 ? 19.545 9.978 -31.273 1.00 95.25 109 HIS A CA 1
ATOM 863 C C . HIS A 1 109 ? 18.634 8.887 -30.690 1.00 95.25 109 HIS A C 1
ATOM 865 O O . HIS A 1 109 ? 19.108 7.801 -30.348 1.00 95.25 109 HIS A O 1
ATOM 871 N N . PHE A 1 110 ? 17.331 9.162 -30.591 1.00 95.44 110 PHE A N 1
ATOM 872 C CA . PHE A 1 110 ? 16.312 8.176 -30.225 1.00 95.44 110 PHE A CA 1
ATOM 873 C C . PHE A 1 110 ? 15.004 8.433 -30.985 1.00 95.44 110 PHE A C 1
ATOM 875 O O . PHE A 1 110 ? 14.738 9.557 -31.405 1.00 95.44 110 PHE A O 1
ATOM 882 N N . ILE A 1 111 ? 14.188 7.387 -31.137 1.00 97.50 111 ILE A N 1
ATOM 883 C CA . ILE A 1 111 ? 12.807 7.471 -31.627 1.00 97.50 111 ILE A CA 1
ATOM 884 C C . ILE A 1 111 ? 11.903 7.098 -30.453 1.00 97.50 111 ILE A C 1
ATOM 886 O O . ILE A 1 111 ? 12.028 6.006 -29.902 1.00 97.50 111 ILE A O 1
ATOM 890 N N . GLY A 1 112 ? 11.034 8.020 -30.040 1.00 96.38 112 GLY A N 1
ATOM 891 C CA . GLY A 1 112 ? 10.050 7.792 -28.983 1.00 96.38 112 GLY A CA 1
ATOM 892 C C . GLY A 1 112 ? 8.697 7.402 -29.569 1.00 96.38 112 GLY A C 1
ATOM 893 O O . GLY A 1 112 ? 8.230 8.042 -30.507 1.00 96.38 112 GLY A O 1
ATOM 894 N N . VAL A 1 113 ? 8.064 6.377 -29.000 1.00 97.81 113 VAL A N 1
ATOM 895 C CA . VAL A 1 113 ? 6.684 5.986 -29.315 1.00 97.81 113 VAL A CA 1
ATOM 896 C C . VAL A 1 113 ? 5.835 6.276 -28.080 1.00 97.81 113 VAL A C 1
ATOM 898 O O . VAL A 1 113 ? 6.167 5.807 -26.993 1.00 97.81 113 VAL A O 1
ATOM 901 N N . LEU A 1 114 ? 4.786 7.085 -28.237 1.00 97.31 114 LEU A N 1
ATOM 902 C CA . LEU A 1 114 ? 3.869 7.459 -27.161 1.00 97.31 114 LEU A CA 1
ATOM 903 C C . LEU A 1 114 ? 2.576 6.652 -27.287 1.00 97.31 114 LEU A C 1
ATOM 905 O O . LEU A 1 114 ? 1.923 6.712 -28.325 1.00 97.31 114 LEU A O 1
ATOM 909 N N . ASP A 1 115 ? 2.216 5.951 -26.217 1.00 96.81 115 ASP A N 1
ATOM 910 C CA . ASP A 1 115 ? 0.949 5.237 -26.072 1.00 96.81 115 ASP A CA 1
ATOM 911 C C . ASP A 1 115 ? 0.301 5.656 -24.747 1.00 96.81 115 ASP A C 1
ATOM 913 O O . ASP A 1 115 ? 0.891 5.494 -23.676 1.00 96.81 115 ASP A O 1
ATOM 917 N N . ILE A 1 116 ? -0.871 6.279 -24.835 1.00 96.25 116 ILE A N 1
ATOM 918 C CA . ILE A 1 116 ? -1.656 6.773 -23.703 1.00 96.25 116 ILE A CA 1
ATOM 919 C C . ILE A 1 116 ? -3.126 6.456 -23.958 1.00 96.25 116 ILE A C 1
ATOM 921 O O . ILE A 1 116 ? -3.567 6.415 -25.107 1.00 96.25 116 ILE A O 1
ATOM 925 N N . ALA A 1 117 ? -3.888 6.251 -22.882 1.00 94.69 117 ALA A N 1
ATOM 926 C CA . ALA A 1 117 ? -5.321 6.016 -22.989 1.00 94.69 117 ALA A CA 1
ATOM 927 C C . ALA A 1 117 ? -6.021 7.172 -23.731 1.00 94.69 117 ALA A C 1
ATOM 929 O O . ALA A 1 117 ? -5.652 8.341 -23.583 1.00 94.69 117 ALA A O 1
ATOM 930 N N . GLY A 1 118 ? -7.019 6.821 -24.544 1.00 92.69 118 GLY A N 1
ATOM 931 C CA . GLY A 1 118 ? -7.845 7.775 -25.277 1.00 92.69 118 GLY A CA 1
ATOM 932 C C . GLY A 1 118 ? -8.858 8.494 -24.384 1.00 92.69 118 GLY A C 1
ATOM 933 O O . GLY A 1 118 ? -8.871 8.351 -23.165 1.00 92.69 118 GLY A O 1
ATOM 934 N N . PHE A 1 119 ? -9.725 9.283 -25.008 1.00 93.19 119 PHE A N 1
ATOM 935 C CA . PHE A 1 119 ? -10.805 9.971 -24.309 1.00 93.19 119 PHE A CA 1
ATOM 936 C C . PHE A 1 119 ? -11.903 8.987 -23.874 1.00 93.19 119 PHE A C 1
ATOM 938 O O . PHE A 1 119 ? -12.389 8.207 -24.693 1.00 93.19 119 PHE A O 1
ATOM 945 N N . GLU A 1 120 ? -12.319 9.062 -22.608 1.00 90.38 120 GLU A N 1
ATOM 946 C CA . GLU A 1 120 ? -13.381 8.236 -22.022 1.00 90.38 120 GLU A CA 1
ATOM 947 C C . GLU A 1 120 ? -14.483 9.140 -21.441 1.00 90.38 120 GLU A C 1
ATOM 949 O O . GLU A 1 120 ? -14.194 10.107 -20.734 1.00 90.38 120 GLU A O 1
ATOM 954 N N . ILE A 1 121 ? -15.751 8.835 -21.746 1.00 88.50 121 ILE A N 1
ATOM 955 C CA . ILE A 1 121 ? -16.923 9.463 -21.116 1.00 88.50 121 ILE A CA 1
ATOM 956 C C . ILE A 1 121 ? -17.539 8.434 -20.174 1.00 88.50 121 ILE A C 1
ATOM 958 O O . ILE A 1 121 ? -17.946 7.362 -20.618 1.00 88.50 121 ILE A O 1
ATOM 962 N N . PHE A 1 122 ? -17.635 8.776 -18.892 1.00 89.44 122 PHE A N 1
ATOM 963 C CA . PHE A 1 122 ? -18.311 7.960 -17.888 1.00 89.44 122 PHE A CA 1
ATOM 964 C C . PHE A 1 122 ? -19.700 8.536 -17.597 1.00 89.44 122 PHE A C 1
ATOM 966 O O . PHE A 1 122 ? -19.850 9.755 -17.494 1.00 89.44 122 PHE A O 1
ATOM 973 N N . GLU A 1 123 ? -20.709 7.672 -17.467 1.00 81.25 123 GLU A N 1
ATOM 974 C CA . GLU A 1 123 ? -22.004 8.064 -16.899 1.00 81.25 123 GLU A CA 1
ATOM 975 C C . GLU A 1 123 ? -21.810 8.379 -15.405 1.00 81.25 123 GLU A C 1
ATOM 977 O O . GLU A 1 123 ? -21.109 7.643 -14.705 1.00 81.25 123 GLU A O 1
ATOM 982 N N . VAL A 1 124 ? -22.364 9.509 -14.950 1.00 64.69 124 VAL A N 1
ATOM 983 C CA . VAL A 1 124 ? -22.286 9.987 -13.555 1.00 64.69 124 VAL A CA 1
ATOM 984 C C . VAL A 1 124 ? -23.377 9.348 -12.711 1.00 64.69 124 VAL A C 1
ATOM 986 O O . VAL A 1 124 ? -24.535 9.340 -13.185 1.00 64.69 124 VAL A O 1
#

Secondary structure (DSSP, 8-state):
--HHHHHHHHHHHHH--EEEPTTSS-EEES-SHHHHHHHHHHT--HHHHHHHHHS-EEEETTEEEE----HHHHHHHHHHHHHHHHHHHHHHHHHHHHHHH------S----------------

Sequence (124 aa):
MGIYKLTGAILHYGNIKFKQKPREEQAEPDGTEEADKAAYLMGLNSADLLKALCYPRVKVGNEYVLKGQTVDQVHQAVSAIAKSVYEKLFLWMVMRINKQLDTKLPRQHFIGVLDIAGFEIFEV

Radius of gyration: 20.3 Å; chains: 1; bounding box: 49×33×54 Å

pLDDT: mean 95.53, std 4.59, range [64.69, 98.25]

Organism: NCBI:txid321398

Foldseek 3Di:
DDLVLLVLLLVLLLVWDWDADVPHQFIATPDQPSLVSSCVSVVHDSVVVRCCLQWNWDDDPNDTGTDGDGRVSSNVVSVVVSVVSVVVSVVVVVVVVVVVVDPVDDDDDDDDDDDDDDDDDDDD